Protein AF-A0A2W4RWH7-F1 (afdb_monomer)

pLDDT: mean 89.18, std 5.68, range [68.5, 96.75]

Mean predicted aligned error: 5.62 Å

Secondary structure (DSSP, 8-state):
--HHHHHHHHHHT---------TT------TTS---PPP-TTPPTT--------EEEEETTEEEEE-

Structure (mmCIF, N/CA/C/O backbone):
data_AF-A0A2W4RWH7-F1
#
_entry.id   AF-A0A2W4RWH7-F1
#
loop_
_atom_site.group_PDB
_atom_site.id
_atom_site.type_symbol
_atom_site.label_atom_id
_atom_site.label_alt_id
_atom_site.label_comp_id
_atom_site.label_asym_id
_atom_site.label_entity_id
_atom_site.label_seq_id
_atom_site.pdbx_PDB_ins_code
_atom_site.Cartn_x
_atom_site.Cartn_y
_atom_site.Cartn_z
_atom_site.occupancy
_atom_site.B_iso_or_equiv
_atom_site.auth_seq_id
_atom_site.auth_comp_id
_atom_site.auth_asym_id
_atom_site.auth_atom_id
_atom_site.pdbx_PDB_model_num
ATOM 1 N N . MET A 1 1 ? 24.015 5.977 -4.466 1.00 68.50 1 MET A N 1
ATOM 2 C CA . MET A 1 1 ? 23.610 7.258 -3.862 1.00 68.50 1 MET A CA 1
ATOM 3 C C . MET A 1 1 ? 23.592 7.096 -2.351 1.00 68.50 1 MET A C 1
ATOM 5 O O . MET A 1 1 ? 22.952 6.166 -1.852 1.00 68.50 1 MET A O 1
ATOM 9 N N . ALA A 1 2 ? 24.344 7.932 -1.648 1.00 89.69 2 ALA A N 1
ATOM 10 C CA . ALA A 1 2 ? 24.384 7.977 -0.196 1.00 89.69 2 ALA A CA 1
ATOM 11 C C . ALA A 1 2 ? 23.018 8.417 0.380 1.00 89.69 2 ALA A C 1
ATOM 13 O O . ALA A 1 2 ? 22.220 9.044 -0.320 1.00 89.69 2 ALA A O 1
ATOM 14 N N . PRO A 1 3 ? 22.711 8.111 1.653 1.00 84.25 3 PRO A N 1
ATOM 15 C CA . PRO A 1 3 ? 21.446 8.509 2.273 1.00 84.25 3 PRO A CA 1
ATOM 16 C C . PRO A 1 3 ? 21.150 10.017 2.197 1.00 84.25 3 PRO A C 1
ATOM 18 O O . PRO A 1 3 ? 20.016 10.389 1.911 1.00 84.25 3 PRO A O 1
ATOM 21 N N . ALA A 1 4 ? 22.161 10.870 2.398 1.00 90.38 4 ALA A N 1
ATOM 22 C CA . ALA A 1 4 ? 22.014 12.327 2.348 1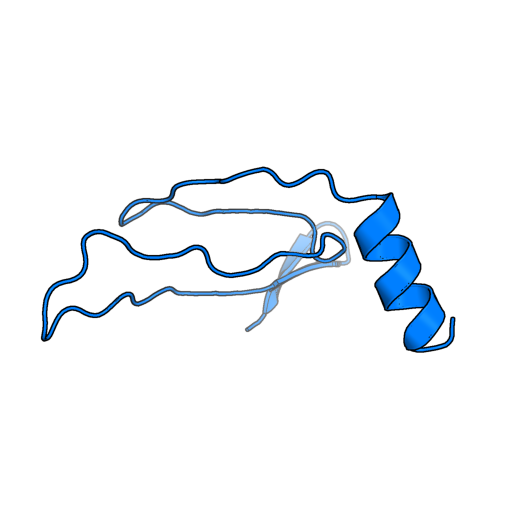.00 90.38 4 ALA A CA 1
ATOM 23 C C . ALA A 1 4 ? 21.618 12.829 0.949 1.00 90.38 4 ALA A C 1
ATOM 25 O O . ALA A 1 4 ? 20.679 13.610 0.813 1.00 90.38 4 ALA A O 1
ATOM 26 N N . GLU A 1 5 ? 22.259 12.290 -0.089 1.00 87.94 5 GLU A N 1
ATOM 27 C CA . GLU A 1 5 ? 21.971 12.609 -1.490 1.00 87.94 5 GLU A CA 1
ATOM 28 C C . GLU A 1 5 ? 20.527 12.231 -1.876 1.00 87.94 5 GLU A C 1
ATOM 30 O O . GLU A 1 5 ? 19.864 12.972 -2.597 1.00 87.94 5 GLU A O 1
ATOM 35 N N . ARG A 1 6 ? 19.987 11.118 -1.347 1.00 81.50 6 ARG A N 1
ATOM 36 C CA . ARG A 1 6 ? 18.582 10.722 -1.585 1.00 81.50 6 ARG A CA 1
ATOM 37 C C . ARG A 1 6 ? 17.584 11.710 -0.979 1.00 81.50 6 ARG A C 1
ATOM 39 O O . ARG A 1 6 ? 16.565 12.013 -1.599 1.00 81.50 6 ARG A O 1
ATOM 46 N N . ILE A 1 7 ? 17.868 12.205 0.228 1.00 82.94 7 ILE A N 1
ATOM 47 C CA . ILE A 1 7 ? 17.018 13.185 0.919 1.00 82.94 7 ILE A CA 1
ATOM 48 C C . ILE A 1 7 ? 17.020 14.509 0.155 1.00 82.94 7 ILE A C 1
ATOM 50 O O . ILE A 1 7 ? 15.960 15.092 -0.072 1.00 82.94 7 ILE A O 1
ATOM 54 N N . GLU A 1 8 ? 18.195 14.974 -0.259 1.00 87.62 8 GLU A N 1
ATOM 55 C CA . GLU A 1 8 ? 18.338 16.206 -1.031 1.00 87.62 8 GLU A CA 1
ATOM 56 C C . GLU A 1 8 ? 17.643 16.107 -2.393 1.00 87.62 8 GLU A C 1
ATOM 58 O O . GLU A 1 8 ? 16.841 16.977 -2.739 1.00 87.62 8 GLU A O 1
ATOM 63 N N . HIS A 1 9 ? 17.841 14.996 -3.109 1.00 81.69 9 HIS A N 1
ATOM 64 C CA . HIS A 1 9 ? 17.155 14.722 -4.370 1.00 81.69 9 HIS A CA 1
ATOM 65 C C . HIS A 1 9 ? 15.625 14.753 -4.218 1.00 81.69 9 HIS A C 1
ATOM 67 O O . HIS A 1 9 ? 14.939 15.372 -5.032 1.00 81.69 9 HIS A O 1
ATOM 73 N N . SER A 1 10 ? 15.082 14.142 -3.161 1.00 80.56 10 SER A N 1
ATOM 74 C CA . SER A 1 10 ? 13.640 14.166 -2.885 1.00 80.56 10 SER A CA 1
ATOM 75 C C . SER A 1 10 ? 13.120 15.576 -2.581 1.00 80.56 10 SER A C 1
ATOM 77 O O . SER A 1 10 ? 12.044 15.942 -3.053 1.00 80.56 10 SER A O 1
ATOM 79 N N . ARG A 1 11 ? 13.877 16.389 -1.832 1.00 82.25 11 ARG A N 1
ATOM 80 C CA . ARG A 1 11 ? 13.496 17.777 -1.517 1.00 82.25 11 ARG A CA 1
ATOM 81 C C . ARG A 1 11 ? 13.471 18.662 -2.760 1.00 82.25 11 ARG A C 1
ATOM 83 O O . ARG A 1 11 ? 12.536 19.443 -2.913 1.00 82.25 11 ARG A O 1
ATOM 90 N N . ALA A 1 12 ? 14.470 18.527 -3.630 1.00 84.50 12 ALA A N 1
ATOM 91 C CA . ALA A 1 12 ? 14.581 19.311 -4.858 1.00 84.50 12 ALA A CA 1
ATOM 92 C C . ALA A 1 12 ? 13.515 18.942 -5.906 1.00 84.50 12 ALA A C 1
ATOM 94 O O . ALA A 1 12 ? 13.110 19.795 -6.688 1.00 84.50 12 ALA A O 1
ATOM 95 N N . ASN A 1 13 ? 13.026 17.696 -5.899 1.00 78.94 13 ASN A N 1
ATOM 96 C CA . ASN A 1 13 ? 12.064 17.175 -6.880 1.00 78.94 13 ASN A CA 1
ATOM 97 C C . ASN A 1 13 ? 10.669 16.940 -6.279 1.00 78.94 13 ASN A C 1
ATOM 99 O O . ASN A 1 13 ? 9.950 16.020 -6.673 1.00 78.94 13 ASN A O 1
ATOM 103 N N . ARG A 1 14 ? 10.276 17.752 -5.291 1.00 72.50 14 ARG A N 1
ATOM 104 C CA . ARG A 1 14 ? 9.020 17.566 -4.561 1.00 72.50 14 ARG A CA 1
ATOM 105 C C . ARG A 1 14 ? 7.815 18.079 -5.358 1.00 72.50 14 ARG A C 1
ATOM 107 O O . ARG A 1 14 ? 7.281 19.147 -5.073 1.00 72.50 14 ARG A O 1
ATOM 114 N N . VAL A 1 15 ? 7.344 17.277 -6.306 1.00 80.19 15 VAL A N 1
ATOM 115 C CA . VAL A 1 15 ? 5.978 17.379 -6.837 1.00 80.19 15 VAL A CA 1
ATOM 116 C C . VAL A 1 15 ? 5.126 16.363 -6.084 1.00 80.19 15 VAL A C 1
ATOM 118 O O . VAL A 1 15 ? 5.304 15.160 -6.249 1.00 80.19 15 VAL A O 1
ATOM 121 N N . ALA A 1 16 ? 4.248 16.845 -5.207 1.00 81.75 16 ALA A N 1
ATOM 122 C CA . ALA A 1 16 ? 3.342 16.001 -4.436 1.00 81.75 16 ALA A CA 1
ATOM 123 C C . ALA A 1 16 ? 1.911 16.211 -4.932 1.00 81.75 16 ALA A C 1
ATOM 125 O O . ALA A 1 16 ? 1.426 17.343 -4.927 1.00 81.75 16 ALA A O 1
ATOM 126 N N . THR A 1 17 ? 1.243 15.130 -5.327 1.00 88.00 17 THR A N 1
ATOM 127 C CA . THR A 1 17 ? -0.210 15.109 -5.511 1.00 88.00 17 THR A CA 1
ATOM 128 C C . THR A 1 17 ? -0.866 14.497 -4.277 1.00 88.00 17 THR A C 1
ATOM 130 O O . THR A 1 17 ? -0.225 13.784 -3.499 1.00 88.00 17 THR A O 1
ATOM 133 N N . PHE A 1 18 ? -2.134 14.832 -4.057 1.00 89.12 18 PHE A N 1
ATOM 134 C CA . PHE A 1 18 ? -2.950 14.221 -3.020 1.00 89.12 18 PHE A CA 1
ATOM 135 C C . PHE A 1 18 ? -4.080 13.463 -3.699 1.00 89.12 18 PHE A C 1
ATOM 137 O O . PHE A 1 18 ? -4.898 14.071 -4.382 1.00 89.12 18 PHE A O 1
ATOM 144 N N . GLU A 1 19 ? -4.116 12.152 -3.483 1.00 89.12 19 GLU A N 1
ATOM 145 C CA . GLU A 1 19 ? -5.145 11.277 -4.031 1.00 89.12 19 GLU A CA 1
ATOM 146 C C . GLU A 1 19 ? -6.054 10.822 -2.890 1.00 89.12 19 GLU A C 1
ATOM 148 O O . GLU A 1 19 ? -5.640 10.057 -2.011 1.00 89.12 19 GLU A O 1
ATOM 153 N N . SER A 1 20 ? -7.291 11.316 -2.877 1.00 88.06 20 SER A N 1
ATOM 154 C CA . SER A 1 20 ? -8.319 10.816 -1.966 1.00 88.06 20 SER A CA 1
ATOM 155 C C . SER A 1 20 ? -8.847 9.477 -2.466 1.00 88.06 20 SER A C 1
ATOM 157 O O . SER A 1 20 ? -9.124 9.326 -3.654 1.00 88.06 20 SER A O 1
ATOM 159 N N . TYR A 1 21 ? -9.058 8.535 -1.555 1.00 86.75 21 TYR A N 1
ATOM 160 C CA . TYR A 1 21 ? -9.741 7.279 -1.844 1.00 86.75 21 TYR A CA 1
ATOM 161 C C . TYR A 1 21 ? -10.839 7.032 -0.814 1.00 86.75 21 TYR A C 1
ATOM 163 O O . TYR A 1 21 ? -10.714 7.408 0.354 1.00 86.75 21 TYR A O 1
ATOM 171 N N . GLU A 1 22 ? -11.912 6.395 -1.270 1.00 89.00 22 GLU A N 1
ATOM 172 C CA . GLU A 1 22 ? -13.068 6.021 -0.460 1.00 89.00 22 GLU A CA 1
ATOM 173 C C . GLU A 1 22 ? -13.145 4.498 -0.299 1.00 89.00 22 GLU A C 1
ATOM 175 O O . GLU A 1 22 ? -12.381 3.737 -0.902 1.00 89.00 22 GLU A O 1
ATOM 180 N N . VAL A 1 23 ? -14.081 4.026 0.523 1.00 92.06 23 VAL A N 1
ATOM 181 C CA . VAL A 1 23 ? -14.337 2.589 0.662 1.00 92.06 23 VAL A CA 1
ATOM 182 C C . VAL A 1 23 ? -14.710 1.998 -0.701 1.00 92.06 23 VAL A C 1
ATOM 184 O O . VAL A 1 23 ? -15.587 2.504 -1.396 1.00 92.06 23 VAL A O 1
ATOM 187 N N . GLY A 1 24 ? -14.029 0.916 -1.084 1.00 94.19 24 GLY A N 1
ATOM 188 C CA . GLY A 1 24 ? -14.217 0.245 -2.374 1.00 94.19 24 GLY A CA 1
ATOM 189 C C . GLY A 1 24 ? -13.381 0.816 -3.524 1.00 94.19 24 GLY A C 1
ATOM 190 O O . GLY A 1 24 ? -13.402 0.248 -4.614 1.00 94.19 24 GLY A O 1
ATOM 191 N N . TRP A 1 25 ? -12.623 1.892 -3.298 1.00 94.19 25 TRP A N 1
ATOM 192 C CA . TRP A 1 25 ? -11.715 2.442 -4.303 1.00 94.19 25 TRP A CA 1
ATOM 193 C C . TRP A 1 25 ? -10.334 1.795 -4.218 1.00 94.19 25 TRP A C 1
ATOM 195 O O . TRP A 1 25 ? -9.853 1.443 -3.140 1.00 94.19 25 TRP A O 1
ATOM 205 N N . LEU A 1 26 ? -9.676 1.686 -5.373 1.00 92.38 26 LEU A N 1
ATOM 206 C CA . LEU A 1 26 ? -8.302 1.215 -5.491 1.00 92.38 26 LEU A CA 1
ATOM 207 C C . LEU A 1 26 ? -7.414 2.350 -6.004 1.00 92.38 26 LEU A C 1
ATOM 209 O O . LEU A 1 26 ? -7.605 2.838 -7.116 1.00 92.38 26 LEU A O 1
ATOM 213 N N . ALA A 1 27 ? -6.418 2.734 -5.209 1.00 92.12 27 ALA A N 1
ATOM 214 C CA . ALA A 1 27 ? -5.349 3.619 -5.653 1.00 92.12 27 ALA A CA 1
ATOM 215 C C . ALA A 1 27 ? -4.192 2.782 -6.220 1.00 92.12 27 ALA A C 1
ATOM 217 O O . ALA A 1 27 ? -3.670 1.900 -5.537 1.00 92.12 27 ALA A O 1
ATOM 218 N N . ILE A 1 28 ? -3.784 3.065 -7.461 1.00 92.44 28 ILE A N 1
ATOM 219 C CA . ILE A 1 28 ? -2.643 2.421 -8.127 1.00 92.44 28 ILE A CA 1
ATOM 220 C C . ILE A 1 28 ? -1.630 3.501 -8.490 1.00 92.44 28 ILE A C 1
ATOM 222 O O . ILE A 1 28 ? -1.973 4.492 -9.129 1.00 92.44 28 ILE A O 1
ATOM 226 N N . HIS A 1 29 ? -0.371 3.293 -8.120 1.00 90.94 29 HIS A N 1
ATOM 227 C CA . HIS A 1 29 ? 0.733 4.170 -8.493 1.00 90.94 29 HIS A CA 1
ATOM 228 C C . HIS A 1 29 ? 1.993 3.351 -8.782 1.00 90.94 29 HIS A C 1
ATOM 230 O O . HIS A 1 29 ? 2.073 2.159 -8.477 1.00 90.94 29 HIS A O 1
ATOM 236 N N . SER A 1 30 ? 3.003 3.990 -9.371 1.00 90.69 30 SER A N 1
ATOM 237 C CA . SER A 1 30 ? 4.302 3.346 -9.558 1.00 90.69 30 SER A CA 1
ATOM 238 C C . SER A 1 30 ? 4.994 3.166 -8.206 1.00 90.69 30 SER A C 1
ATOM 240 O O . SER A 1 30 ? 5.064 4.103 -7.408 1.00 90.69 30 SER A O 1
ATOM 242 N N . GLY A 1 31 ? 5.571 1.988 -7.958 1.00 87.50 31 GLY A N 1
ATOM 243 C CA . GLY A 1 31 ? 6.382 1.733 -6.760 1.00 87.50 31 GLY A CA 1
ATOM 244 C C . GLY A 1 31 ? 7.668 2.568 -6.691 1.00 87.50 31 GLY A C 1
ATOM 245 O O . GLY A 1 31 ? 8.276 2.680 -5.632 1.00 87.50 31 GLY A O 1
ATOM 246 N N . HIS A 1 32 ? 8.075 3.198 -7.798 1.00 86.69 32 HIS A N 1
ATOM 247 C CA . HIS A 1 32 ? 9.226 4.107 -7.841 1.00 86.69 32 HIS A CA 1
ATOM 248 C C . HIS A 1 32 ? 8.885 5.545 -7.424 1.00 86.69 32 HIS A C 1
ATOM 250 O O . HIS A 1 32 ? 9.760 6.410 -7.428 1.00 86.69 32 HIS A O 1
ATOM 256 N N . GLN A 1 33 ? 7.626 5.822 -7.080 1.00 86.00 33 GLN A N 1
ATOM 257 C CA . GLN A 1 33 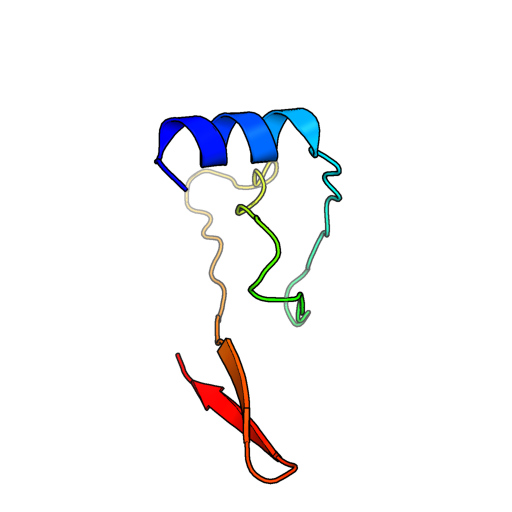? 7.205 7.121 -6.571 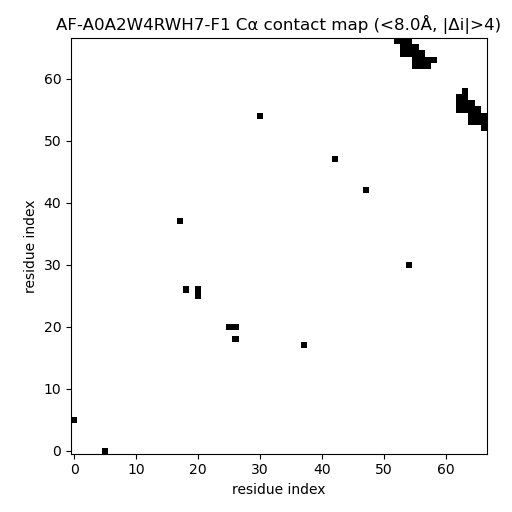1.00 86.00 33 GLN A CA 1
ATOM 258 C C . GLN A 1 33 ? 7.262 7.117 -5.044 1.00 86.00 33 GLN A C 1
ATOM 260 O O . GLN A 1 33 ? 6.654 6.271 -4.382 1.00 86.00 33 GLN A O 1
ATOM 265 N N . LEU A 1 34 ? 7.983 8.089 -4.477 1.00 87.12 34 LEU A N 1
ATOM 266 C CA . LEU A 1 34 ? 7.937 8.335 -3.042 1.00 87.12 34 LEU A CA 1
ATOM 267 C C . LEU A 1 34 ? 6.519 8.776 -2.669 1.00 87.12 34 LEU A C 1
ATOM 269 O O . LEU A 1 34 ? 6.018 9.771 -3.188 1.00 87.12 34 LEU A O 1
ATOM 273 N N . HIS A 1 35 ? 5.897 8.050 -1.750 1.00 88.62 35 HIS A N 1
ATOM 274 C CA . HIS A 1 35 ? 4.549 8.325 -1.280 1.00 88.62 35 HIS A C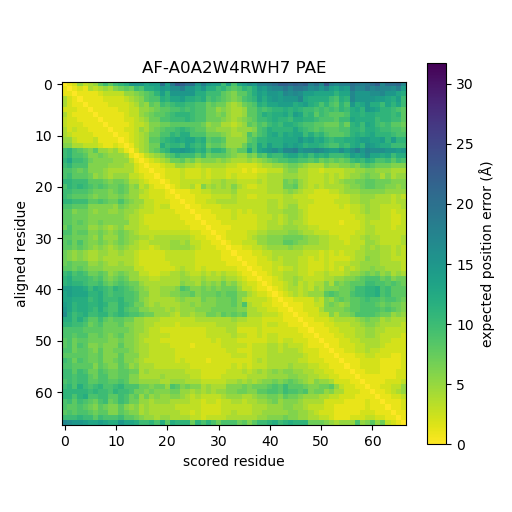A 1
ATOM 275 C C . HIS A 1 35 ? 4.476 8.123 0.231 1.00 88.62 35 HIS A C 1
ATOM 277 O O . HIS A 1 35 ? 5.334 7.487 0.845 1.00 88.62 35 HIS A O 1
ATOM 283 N N . GLN A 1 36 ? 3.449 8.705 0.834 1.00 89.81 36 GLN A N 1
ATOM 284 C CA . GLN A 1 36 ? 3.139 8.535 2.244 1.00 89.81 36 GLN A CA 1
ATOM 285 C C . GLN A 1 36 ? 1.629 8.498 2.415 1.00 89.81 36 GLN A C 1
ATOM 287 O O . GLN A 1 36 ? 0.883 9.053 1.606 1.00 89.81 36 GLN A O 1
ATOM 292 N N . ILE A 1 37 ? 1.183 7.876 3.497 1.00 90.06 37 ILE A N 1
ATOM 293 C CA . ILE A 1 37 ? -0.225 7.887 3.851 1.00 90.06 37 ILE A CA 1
ATOM 294 C C . ILE A 1 37 ? -0.599 9.301 4.318 1.00 90.06 37 ILE A C 1
ATOM 296 O O . ILE A 1 37 ? 0.003 9.839 5.246 1.00 90.06 37 ILE A O 1
ATOM 300 N N . GLY A 1 38 ? -1.603 9.898 3.674 1.00 88.62 38 GLY A N 1
ATOM 301 C CA . GLY A 1 38 ? -2.108 11.221 4.033 1.00 88.62 38 GLY A CA 1
ATOM 302 C C . GLY A 1 38 ? -2.788 11.259 5.406 1.00 8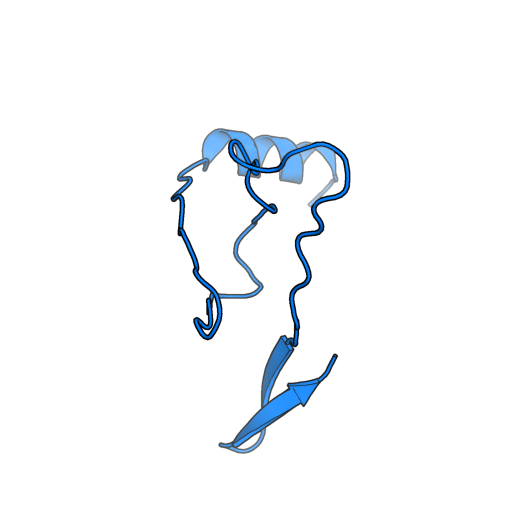8.62 38 GLY A C 1
ATOM 303 O O . GLY A 1 38 ? -3.264 10.237 5.924 1.00 88.62 38 GLY A O 1
ATOM 304 N N . ALA A 1 39 ? -2.863 12.467 5.973 1.00 86.62 39 ALA A N 1
ATOM 305 C CA . ALA A 1 39 ? -3.627 12.738 7.187 1.00 86.62 39 ALA A CA 1
ATOM 306 C C . ALA A 1 39 ? -5.099 12.330 7.010 1.00 86.62 39 ALA A C 1
ATOM 308 O O . ALA A 1 39 ? -5.648 12.421 5.913 1.00 86.62 39 ALA A O 1
ATOM 309 N N . ALA A 1 40 ? -5.733 11.889 8.096 1.00 87.06 40 ALA A N 1
ATOM 310 C CA . ALA A 1 40 ? -7.133 11.477 8.112 1.00 87.06 40 ALA A CA 1
ATOM 311 C C . ALA A 1 40 ? -7.944 12.458 8.985 1.00 87.06 40 ALA A C 1
ATOM 313 O O . ALA A 1 40 ? -8.199 12.171 10.153 1.00 87.06 40 ALA A O 1
ATOM 314 N N . PRO A 1 41 ? -8.298 13.648 8.455 1.00 82.81 41 PRO A N 1
ATOM 315 C CA . PRO A 1 41 ? -8.809 14.769 9.253 1.00 82.81 41 PRO A CA 1
ATOM 316 C C . PRO A 1 41 ? -10.197 14.536 9.866 1.00 82.81 41 PRO A C 1
ATOM 318 O O . PRO A 1 41 ? -10.633 15.336 10.687 1.00 82.81 41 PRO A O 1
ATOM 321 N N . HIS A 1 42 ? -10.897 13.473 9.465 1.00 85.75 42 HIS A N 1
ATOM 322 C CA . HIS A 1 42 ? -12.275 13.194 9.872 1.00 85.75 42 HIS A CA 1
ATOM 323 C C . HIS A 1 42 ? -12.421 11.999 10.826 1.00 85.75 42 HIS A C 1
ATOM 325 O O . HIS A 1 42 ? -13.548 11.693 11.202 1.00 85.75 42 HIS A O 1
ATOM 331 N N . LEU A 1 43 ? -11.323 11.347 11.231 1.00 89.06 43 LEU A N 1
ATOM 332 C CA . LEU A 1 43 ? -1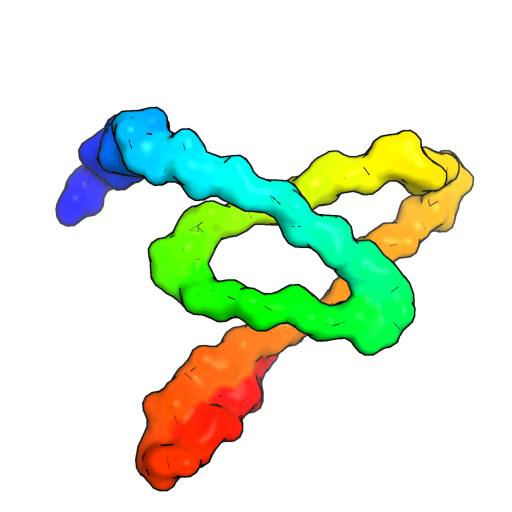1.385 10.241 12.194 1.00 89.06 43 LEU A CA 1
ATOM 333 C C . LEU A 1 43 ? -11.684 10.765 13.605 1.00 89.06 43 LEU A C 1
ATOM 335 O O . LEU A 1 43 ? -11.024 11.689 14.089 1.00 89.06 43 LEU A O 1
ATOM 339 N N . GLN A 1 44 ? -12.666 10.158 14.260 1.00 93.88 44 GLN A N 1
ATOM 340 C CA . GLN A 1 44 ? -13.019 10.366 15.660 1.00 93.88 44 GLN A CA 1
ATOM 341 C C . GLN A 1 44 ? -12.293 9.364 16.571 1.00 93.88 44 GLN A C 1
ATOM 343 O O . GLN A 1 44 ? -11.749 8.362 16.098 1.00 93.88 44 GLN A O 1
ATOM 348 N N . PRO A 1 45 ? -12.271 9.594 17.898 1.00 93.31 45 PRO A N 1
ATOM 349 C CA . PRO A 1 45 ? -11.784 8.592 18.838 1.00 93.31 45 PRO A CA 1
ATOM 350 C C . PRO A 1 45 ? -12.533 7.261 18.671 1.00 93.31 45 PRO A C 1
ATOM 352 O O . PRO A 1 45 ? -13.746 7.205 18.852 1.00 93.31 45 PRO A O 1
ATOM 355 N N . GLY A 1 46 ? -11.795 6.195 18.353 1.00 94.19 46 GLY A N 1
ATOM 356 C CA . GLY A 1 46 ? -12.340 4.857 18.101 1.00 94.19 46 GLY A CA 1
ATOM 357 C C . GLY A 1 46 ? -12.486 4.495 16.622 1.00 94.19 46 GLY A C 1
ATOM 358 O O . GLY A 1 46 ? -12.688 3.321 16.323 1.00 94.19 46 GLY A O 1
ATOM 359 N N . ASP A 1 47 ? -12.334 5.454 15.707 1.00 93.38 47 ASP A N 1
ATOM 360 C CA . ASP A 1 47 ? -12.336 5.160 14.277 1.00 93.38 47 ASP A CA 1
ATOM 361 C C . ASP A 1 47 ? -11.008 4.535 13.836 1.00 93.38 47 ASP A C 1
ATOM 363 O O . ASP A 1 47 ? -9.923 4.911 14.293 1.00 93.38 47 ASP A O 1
ATOM 367 N N . GLU A 1 48 ? -11.090 3.632 12.861 1.00 90.94 48 GLU A N 1
ATOM 368 C CA . GLU A 1 48 ? -9.934 2.998 12.237 1.00 90.94 48 GLU A CA 1
ATOM 369 C C . GLU A 1 48 ? -9.961 3.207 10.721 1.00 90.94 48 GLU A C 1
ATOM 371 O O . GLU A 1 48 ? -11.003 3.113 10.070 1.00 90.94 48 GLU A O 1
ATOM 376 N N . ARG A 1 49 ? -8.785 3.450 10.131 1.00 90.44 49 ARG A N 1
ATOM 377 C CA . ARG A 1 49 ? -8.593 3.370 8.679 1.00 90.44 49 ARG A CA 1
ATOM 378 C C . ARG A 1 49 ? -7.886 2.063 8.355 1.00 90.44 49 ARG A C 1
ATOM 380 O O . ARG A 1 49 ? -6.685 1.942 8.587 1.00 90.44 49 ARG A O 1
ATOM 387 N N . ILE A 1 50 ? -8.627 1.128 7.773 1.00 92.06 50 ILE A N 1
ATOM 388 C CA . ILE A 1 50 ? -8.121 -0.175 7.342 1.00 92.06 50 ILE A CA 1
ATOM 389 C C . ILE A 1 50 ? -8.015 -0.170 5.816 1.00 92.06 50 ILE A C 1
ATOM 391 O O . ILE A 1 50 ? -8.977 0.156 5.122 1.00 92.06 50 ILE A O 1
ATOM 395 N N . THR A 1 51 ? -6.847 -0.532 5.290 1.00 92.62 51 THR A N 1
ATOM 396 C CA . THR A 1 51 ? -6.599 -0.677 3.851 1.00 92.62 51 THR A CA 1
ATOM 397 C C . THR A 1 51 ? -6.079 -2.078 3.551 1.00 92.62 51 THR A C 1
ATOM 399 O O . THR A 1 51 ? -5.334 -2.659 4.338 1.00 92.62 51 THR A O 1
ATOM 402 N N . LEU A 1 52 ? -6.453 -2.618 2.390 1.00 93.50 52 LEU A N 1
ATOM 403 C CA . LEU A 1 52 ? -5.779 -3.775 1.807 1.00 93.50 52 LEU A CA 1
ATOM 404 C C . LEU A 1 52 ? -4.733 -3.258 0.822 1.00 93.50 52 LEU A C 1
ATOM 406 O O . LEU A 1 52 ? -5.062 -2.488 -0.080 1.00 93.50 52 LEU A O 1
ATOM 410 N N . GLN A 1 53 ? -3.480 -3.665 1.004 1.00 93.81 53 GLN A N 1
ATOM 411 C CA . GLN A 1 53 ? -2.373 -3.266 0.140 1.00 93.81 53 GLN A CA 1
ATOM 412 C C . GLN A 1 53 ? -1.717 -4.494 -0.478 1.00 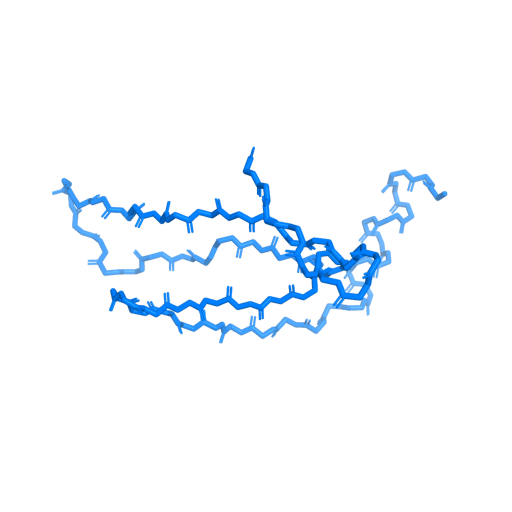93.81 53 GLN A C 1
ATOM 414 O O . GLN A 1 53 ? -1.599 -5.539 0.157 1.00 93.81 53 GLN A O 1
ATOM 419 N N . ALA A 1 54 ? -1.286 -4.341 -1.723 1.00 94.81 54 ALA A N 1
ATOM 420 C CA . ALA A 1 54 ? -0.500 -5.321 -2.446 1.00 94.81 54 ALA A CA 1
ATOM 421 C C . ALA A 1 54 ? 0.429 -4.591 -3.418 1.00 94.81 54 ALA A C 1
ATOM 423 O O . ALA A 1 54 ? 0.202 -3.435 -3.784 1.00 94.81 54 ALA A O 1
ATOM 424 N N . HIS A 1 55 ? 1.460 -5.291 -3.854 1.00 95.75 55 HIS A N 1
ATOM 425 C CA . HIS A 1 55 ? 2.361 -4.875 -4.911 1.00 95.75 55 HIS A CA 1
ATOM 426 C C . HIS A 1 55 ? 2.110 -5.733 -6.147 1.00 95.75 55 HIS A C 1
ATOM 428 O O . HIS A 1 55 ? 1.687 -6.884 -6.048 1.00 95.75 55 HIS A O 1
ATOM 434 N N . ALA A 1 56 ? 2.385 -5.174 -7.321 1.00 95.25 56 ALA A N 1
ATOM 435 C CA . ALA A 1 56 ? 2.259 -5.888 -8.580 1.00 95.25 56 ALA A CA 1
ATOM 436 C C . ALA A 1 56 ? 3.538 -5.743 -9.405 1.00 95.25 56 ALA A C 1
ATOM 438 O O . ALA A 1 56 ? 4.089 -4.646 -9.522 1.00 95.25 56 ALA A O 1
ATOM 439 N N . LEU A 1 57 ? 3.996 -6.845 -9.997 1.00 95.44 57 LEU A N 1
ATOM 440 C CA . LEU A 1 57 ? 5.128 -6.866 -10.923 1.00 95.44 57 LEU A CA 1
ATOM 441 C C . LEU A 1 57 ? 4.701 -7.461 -12.267 1.00 95.44 57 LEU A C 1
ATOM 443 O O . LEU A 1 57 ? 4.022 -8.491 -12.281 1.00 95.44 57 LEU A O 1
ATOM 447 N N . PRO A 1 58 ? 5.105 -6.862 -13.399 1.00 94.81 58 PRO A N 1
ATOM 448 C CA . PRO A 1 58 ? 4.896 -7.480 -14.694 1.00 94.81 58 PRO A CA 1
ATOM 449 C C . 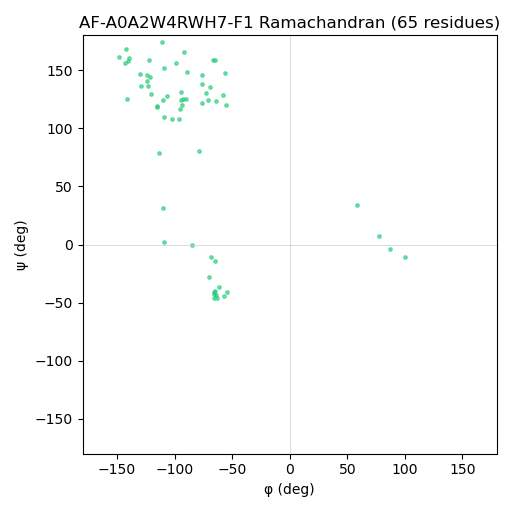PRO A 1 58 ? 5.917 -8.613 -14.877 1.00 94.81 58 PRO A C 1
ATOM 451 O O . PRO A 1 58 ? 7.126 -8.386 -14.833 1.00 94.81 58 PRO A O 1
ATOM 454 N N . ALA A 1 59 ? 5.443 -9.837 -15.098 1.00 96.50 59 ALA A N 1
ATOM 455 C CA . ALA A 1 59 ? 6.272 -11.012 -15.350 1.00 96.50 59 ALA A CA 1
ATOM 456 C C . ALA A 1 59 ? 5.617 -11.905 -16.413 1.00 96.50 59 ALA A C 1
ATOM 458 O O . ALA A 1 59 ? 4.454 -12.291 -16.295 1.00 96.50 59 ALA A O 1
ATOM 459 N N . GLY A 1 60 ? 6.354 -12.209 -17.487 1.00 95.12 60 GLY A N 1
ATOM 460 C CA . GLY A 1 60 ? 5.875 -13.107 -18.547 1.00 95.12 60 GLY A CA 1
ATOM 461 C C . GLY A 1 60 ? 4.576 -12.656 -19.231 1.00 95.12 60 GLY A C 1
ATOM 462 O O . GLY A 1 60 ? 3.756 -13.494 -19.581 1.00 95.12 60 GLY A O 1
ATOM 463 N N . GLY A 1 61 ? 4.351 -11.344 -19.378 1.00 96.38 61 GLY A N 1
ATOM 464 C CA . GLY A 1 61 ? 3.117 -10.796 -19.965 1.00 96.38 61 GLY A CA 1
ATOM 465 C C . GLY A 1 61 ? 1.907 -10.788 -19.023 1.00 96.38 61 GLY A C 1
ATOM 466 O O . GLY A 1 61 ? 0.807 -10.450 -19.450 1.00 96.38 61 GLY A O 1
ATOM 467 N N . THR A 1 62 ? 2.101 -11.127 -17.747 1.00 96.75 62 THR A N 1
ATOM 468 C CA . THR A 1 62 ? 1.059 -11.113 -16.713 1.00 96.75 62 THR A CA 1
ATOM 469 C C . THR A 1 62 ? 1.454 -10.210 -15.551 1.00 96.75 62 THR A C 1
ATOM 471 O O . THR A 1 62 ? 2.634 -9.923 -15.356 1.00 96.75 62 THR A O 1
ATOM 474 N N . TRP A 1 63 ? 0.471 -9.757 -14.774 1.00 95.31 63 TRP A N 1
ATOM 475 C CA . TRP A 1 63 ? 0.716 -9.069 -13.510 1.00 95.31 63 TRP A CA 1
ATOM 476 C C . TRP A 1 63 ? 0.689 -10.075 -12.366 1.00 95.31 63 TRP A C 1
ATOM 478 O O . TRP A 1 63 ? -0.325 -10.732 -12.135 1.00 95.31 63 TRP A O 1
ATOM 488 N N . VAL A 1 64 ? 1.799 -10.177 -11.642 1.00 96.56 64 VAL A N 1
ATOM 489 C CA . VAL A 1 64 ? 1.908 -10.983 -10.426 1.00 96.56 64 VAL A CA 1
ATOM 490 C C . VAL A 1 64 ? 1.663 -10.072 -9.236 1.00 96.56 64 VAL A C 1
ATOM 492 O O . VAL A 1 64 ? 2.432 -9.137 -9.014 1.00 96.56 64 VAL A O 1
ATOM 495 N N . ILE A 1 65 ? 0.593 -10.342 -8.490 1.00 95.38 65 ILE A N 1
ATOM 496 C CA . ILE A 1 65 ? 0.227 -9.609 -7.276 1.00 95.38 65 ILE A CA 1
ATOM 497 C C . ILE A 1 65 ? 0.791 -10.352 -6.063 1.00 95.38 65 ILE A C 1
ATOM 499 O O . ILE A 1 65 ? 0.606 -11.562 -5.941 1.00 95.38 65 ILE A O 1
ATOM 503 N N . TYR A 1 66 ? 1.462 -9.629 -5.172 1.00 93.75 66 TYR A N 1
ATOM 504 C CA . TYR A 1 66 ? 2.009 -10.147 -3.918 1.00 93.75 66 TYR A CA 1
ATOM 505 C C . TYR A 1 66 ? 1.814 -9.131 -2.790 1.00 93.75 66 TYR A C 1
ATOM 507 O O . TYR A 1 66 ? 1.625 -7.941 -3.049 1.00 93.75 66 TYR A O 1
ATOM 515 N N . TRP A 1 67 ? 1.839 -9.596 -1.546 1.00 85.00 67 TRP A N 1
ATOM 516 C CA . TRP A 1 67 ? 1.618 -8.781 -0.352 1.00 85.00 67 TRP A CA 1
ATOM 517 C C . TRP A 1 67 ? 2.731 -8.998 0.667 1.00 85.00 67 TRP A C 1
ATOM 519 O O . TRP A 1 67 ? 3.192 -10.154 0.806 1.00 85.00 67 TRP A O 1
#

Radius of gyration: 16.0 Å; Cα contacts (8 Å, |Δi|>4): 24; chains: 1; bounding box: 39×32×39 Å

Solvent-accessible surface area (backbone atoms only — not comparable to full-atom values): 5008 Å² total; per-residue (Å²): 131,56,75,67,57,53,54,51,52,49,64,76,63,67,80,81,84,85,83,86,79,57,95,93,57,84,90,84,78,66,88,89,54,93,77,76,88,76,87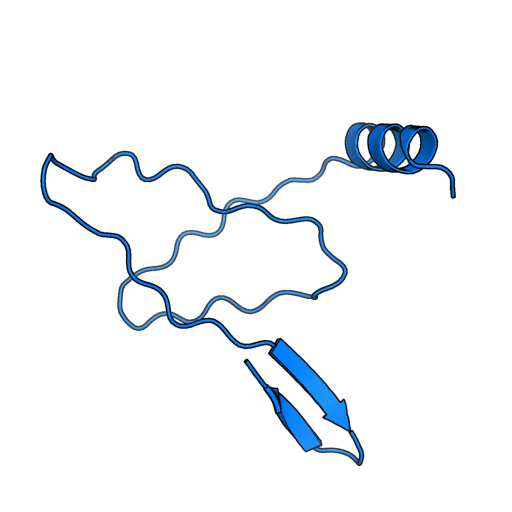,70,93,81,68,54,96,89,63,81,89,85,81,91,76,70,48,75,46,83,53,94,94,39,77,49,75,48,116

Sequence (67 aa):
MAPAERIEHSRANRVATFESYEVGWLAIHSGHQLHQIGAAPHLQPGDERITLQAHALPAGGTWVIYW

Foldseek 3Di:
DDPVVVVVVCVVPDDDDDDDDDPPDDDDDDPPDDDDDDDDVPDDVPDDDDDDDWDWDDDPNDIDIGD